Protein AF-A0A352V9V2-F1 (afdb_monomer_lite)

Foldseek 3Di:
DPDAAAEDLDQEEEAEEEQAPQEDDPVSLVNLQRYDCVNHNAYEYEYEDQPDDHDHQVVSQVSQVVVVDHHPYYYYQHDQDPFQCPNDPDPGPPCSVVCVDPVNVVVSVVVVVVVVVVCVVVVVVVPPDPDD

pLDDT: mean 80.98, std 16.59, range [30.22, 97.81]

Sequence (132 aa):
MKSKSVTTHAKTVGFVFPIYLTTLPKPVREFLRKIDLQSADYIFSVGTREGTFSFPEANVNYELKKKGKQLSASFLVNMIQNTPTGLKPGPADKNWLEKISPANVDRIMKSIAVQIYLTILQGLFFIKLPKI

Secondary structure (DSSP, 8-state):
-PPPPEE---SEEEEEEE-BTTB--HHHHHHHHHEE-TT-SEEEEEEEESS----HHHHHHHHHHTTT---SEEEEEE---S-TTTTSSS---TTHHHHS-HHHHHHHHHHHHHHHHHHHHHHHHHS-PPP-

Radius of gyration: 17.85 Å; chains: 1; bounding box: 35×40×56 Å

Structure (mmCIF, N/CA/C/O backbone):
data_AF-A0A352V9V2-F1
#
_entry.id   AF-A0A352V9V2-F1
#
loop_
_atom_site.group_PDB
_atom_site.id
_atom_site.type_symbol
_atom_site.label_atom_id
_atom_site.label_alt_id
_atom_site.label_comp_id
_atom_site.label_asym_id
_atom_site.label_entity_id
_atom_site.label_seq_id
_atom_site.pdbx_PDB_ins_code
_atom_site.Cartn_x
_atom_site.Cartn_y
_atom_site.Cartn_z
_atom_site.occupancy
_atom_site.B_iso_or_equiv
_atom_site.auth_seq_id
_atom_site.auth_comp_id
_atom_site.auth_asym_id
_atom_site.auth_atom_id
_atom_site.pdbx_PDB_model_num
ATOM 1 N N . MET A 1 1 ? -20.269 19.785 -1.652 1.00 42.06 1 MET A N 1
ATOM 2 C CA . MET A 1 1 ? -20.873 18.445 -1.858 1.00 42.06 1 MET A CA 1
ATOM 3 C C . MET A 1 1 ? -20.702 17.617 -0.592 1.00 42.06 1 MET A C 1
ATOM 5 O O . MET A 1 1 ? -19.567 17.431 -0.171 1.00 42.06 1 MET A O 1
ATOM 9 N N . LYS A 1 2 ? -21.789 17.131 0.025 1.00 45.47 2 LYS A N 1
ATOM 10 C CA . LYS A 1 2 ? -21.697 16.134 1.108 1.00 45.47 2 LYS A CA 1
ATOM 11 C C . LYS A 1 2 ? -21.095 14.852 0.524 1.00 45.47 2 LYS A C 1
ATOM 13 O O . LYS A 1 2 ? -21.622 14.312 -0.445 1.00 45.47 2 LYS A O 1
ATOM 18 N N . SER A 1 3 ? -19.955 14.409 1.046 1.00 59.81 3 SER A N 1
ATOM 19 C CA . SER A 1 3 ? -19.274 13.219 0.534 1.00 59.81 3 SER A CA 1
ATOM 20 C C . SER A 1 3 ? -20.022 11.972 1.015 1.00 59.81 3 SER A C 1
ATOM 22 O O . SER A 1 3 ? -20.144 11.779 2.223 1.00 59.81 3 SER A O 1
ATOM 24 N N . LYS A 1 4 ? -20.537 11.152 0.091 1.00 73.56 4 LYS A N 1
ATOM 25 C CA . LYS A 1 4 ? -21.181 9.866 0.402 1.00 73.56 4 LYS A CA 1
ATOM 26 C C . LYS A 1 4 ? -20.178 8.976 1.152 1.00 73.56 4 LYS A C 1
ATOM 28 O O . LYS A 1 4 ? -19.091 8.726 0.625 1.00 73.56 4 LYS A O 1
ATOM 33 N N . SER A 1 5 ? -20.511 8.567 2.376 1.00 83.31 5 SER A N 1
ATOM 34 C CA . SER A 1 5 ? -19.694 7.642 3.166 1.00 83.31 5 SER A CA 1
ATOM 35 C C . SER A 1 5 ? -19.721 6.249 2.539 1.00 83.31 5 SER A C 1
ATOM 37 O O . SER A 1 5 ? -20.712 5.849 1.925 1.00 83.31 5 SER A O 1
ATOM 39 N N . VAL A 1 6 ? -18.611 5.523 2.664 1.00 92.06 6 VAL A N 1
ATOM 40 C CA . VAL A 1 6 ? -18.503 4.119 2.248 1.00 92.06 6 VAL A CA 1
ATOM 41 C C . VAL A 1 6 ? -18.428 3.290 3.522 1.00 92.06 6 VAL A C 1
ATOM 43 O O . VAL A 1 6 ? -17.551 3.541 4.334 1.00 92.06 6 VAL A O 1
ATOM 46 N N . THR A 1 7 ? -19.307 2.316 3.721 1.00 93.12 7 THR A N 1
ATOM 47 C CA . THR A 1 7 ? -19.297 1.478 4.933 1.00 93.12 7 THR A CA 1
ATOM 48 C C . THR A 1 7 ? -18.965 0.040 4.566 1.00 93.12 7 THR A C 1
ATOM 50 O O . THR A 1 7 ? -19.400 -0.451 3.526 1.00 93.12 7 THR A O 1
ATOM 53 N N . THR A 1 8 ? -18.187 -0.633 5.412 1.00 92.44 8 THR A N 1
ATOM 54 C CA . THR A 1 8 ? -17.930 -2.072 5.312 1.00 92.44 8 THR A CA 1
ATOM 55 C C . THR A 1 8 ? -18.263 -2.769 6.628 1.00 92.44 8 THR A C 1
ATOM 57 O O . THR A 1 8 ? -18.141 -2.186 7.706 1.00 92.44 8 THR A O 1
ATOM 60 N N . HIS A 1 9 ? -18.663 -4.035 6.539 1.00 95.12 9 HIS A N 1
ATOM 61 C CA . HIS A 1 9 ? -18.839 -4.935 7.684 1.00 95.12 9 HIS A CA 1
ATOM 62 C C . HIS A 1 9 ? -17.742 -6.012 7.748 1.00 95.12 9 HIS A C 1
ATOM 64 O O . HIS A 1 9 ? -17.805 -6.914 8.580 1.00 95.12 9 HIS A O 1
ATOM 70 N N . ALA A 1 10 ? -16.745 -5.940 6.860 1.00 96.44 10 ALA A N 1
ATOM 71 C CA . ALA A 1 10 ? -15.657 -6.903 6.811 1.00 96.44 10 ALA A CA 1
ATOM 72 C C . ALA A 1 10 ? -14.732 -6.769 8.027 1.00 96.44 10 ALA A C 1
ATOM 74 O O . ALA A 1 10 ? -14.292 -5.672 8.371 1.00 96.44 10 ALA A O 1
ATOM 75 N N . LYS A 1 11 ? -14.365 -7.909 8.620 1.00 97.25 11 LYS A N 1
ATOM 76 C CA . LYS A 1 11 ? -13.374 -7.974 9.704 1.00 97.25 11 LYS A CA 1
ATOM 77 C C . LYS A 1 11 ? -11.942 -7.745 9.228 1.00 97.25 11 LYS A C 1
ATOM 79 O O . LYS A 1 11 ? -11.105 -7.271 9.992 1.00 97.25 11 LYS A O 1
ATOM 84 N N . THR A 1 12 ? -11.682 -8.018 7.953 1.00 97.50 12 THR A N 1
ATOM 85 C CA . THR A 1 12 ? -10.387 -7.815 7.307 1.00 97.50 12 THR A CA 1
ATOM 86 C C . THR A 1 12 ? -10.542 -6.883 6.114 1.00 97.50 12 THR A C 1
ATOM 88 O O . THR A 1 12 ? -11.384 -7.120 5.249 1.00 97.50 12 THR A O 1
ATOM 91 N N . VAL A 1 13 ? -9.722 -5.831 6.051 1.00 97.12 13 VAL A N 1
ATOM 92 C CA . VAL A 1 13 ? -9.737 -4.845 4.962 1.00 97.12 13 VAL A CA 1
ATOM 93 C C . VAL A 1 13 ? -8.329 -4.650 4.406 1.00 97.12 13 VAL A C 1
ATOM 95 O O . VAL A 1 13 ? -7.394 -4.344 5.142 1.00 97.12 13 VAL A O 1
ATOM 98 N N . GLY A 1 14 ? -8.190 -4.804 3.090 1.00 95.62 14 GLY A N 1
ATOM 99 C CA . GLY A 1 14 ? -6.943 -4.581 2.363 1.00 95.62 14 GLY A CA 1
ATOM 100 C C . GLY A 1 14 ? -7.025 -3.368 1.440 1.00 95.62 14 GLY A C 1
ATOM 101 O O . GLY A 1 14 ? -7.974 -3.241 0.668 1.00 95.62 14 GLY A O 1
ATOM 102 N N . PHE A 1 15 ? -6.013 -2.503 1.474 1.00 95.44 15 PHE A N 1
ATOM 103 C CA . PHE A 1 15 ? -5.842 -1.410 0.513 1.00 95.44 15 PHE A CA 1
ATOM 104 C C . PHE A 1 15 ? -4.742 -1.760 -0.488 1.00 95.44 15 PHE A C 1
ATOM 106 O O . PHE A 1 15 ? -3.567 -1.757 -0.131 1.00 95.44 15 PHE A O 1
ATOM 113 N N . VAL A 1 16 ? -5.111 -2.029 -1.741 1.00 94.06 16 VAL A N 1
ATOM 114 C CA . VAL A 1 16 ? -4.164 -2.360 -2.819 1.00 94.06 16 VAL A CA 1
ATOM 115 C C . VAL A 1 16 ? -4.092 -1.198 -3.801 1.00 94.06 16 VAL A C 1
ATOM 117 O O . VAL A 1 16 ? -5.122 -0.772 -4.323 1.00 94.06 16 VAL A O 1
ATOM 120 N N . PHE A 1 17 ? -2.899 -0.652 -4.037 1.00 91.81 17 PHE A N 1
ATOM 121 C CA . PHE A 1 17 ? -2.749 0.525 -4.892 1.00 91.81 17 PHE A CA 1
ATOM 122 C C . PHE A 1 17 ? -1.355 0.653 -5.520 1.00 91.81 17 PHE A C 1
ATOM 124 O O . PHE A 1 17 ? -0.362 0.243 -4.918 1.00 91.81 17 PHE A O 1
ATOM 131 N N . PRO A 1 18 ? -1.254 1.281 -6.705 1.00 89.44 18 PRO A N 1
ATOM 132 C CA . PRO A 1 18 ? 0.031 1.705 -7.240 1.00 89.44 18 PRO A CA 1
ATOM 133 C C . PRO A 1 18 ? 0.587 2.886 -6.445 1.00 89.44 18 PRO A C 1
ATOM 135 O O . PRO A 1 18 ? -0.152 3.780 -6.034 1.00 89.44 18 PRO A O 1
ATOM 138 N N . ILE A 1 19 ? 1.900 2.912 -6.245 1.00 87.38 19 ILE A N 1
ATOM 139 C CA . ILE A 1 19 ? 2.605 4.046 -5.648 1.00 87.38 19 ILE A CA 1
ATOM 140 C C . ILE A 1 19 ? 3.018 4.997 -6.766 1.00 87.38 19 ILE A C 1
ATOM 142 O O . ILE A 1 19 ? 3.751 4.615 -7.677 1.00 87.38 19 ILE A O 1
ATOM 146 N N . TYR A 1 20 ? 2.601 6.257 -6.661 1.00 76.50 20 TYR A N 1
ATOM 147 C CA . TYR A 1 20 ? 3.010 7.314 -7.584 1.00 76.50 20 TYR A CA 1
ATOM 148 C C . TYR A 1 20 ? 3.935 8.285 -6.869 1.00 76.50 20 TYR A C 1
ATOM 150 O O . TYR A 1 20 ? 3.560 8.839 -5.838 1.00 76.50 20 TYR A O 1
ATOM 158 N N . LEU A 1 21 ? 5.149 8.475 -7.402 1.00 72.31 21 LEU A N 1
ATOM 159 C CA . LEU A 1 21 ? 6.150 9.414 -6.875 1.00 72.31 21 LEU A CA 1
ATOM 160 C C . LEU A 1 21 ? 6.316 9.315 -5.348 1.00 72.31 21 LEU A C 1
ATOM 162 O O . LEU A 1 21 ? 6.372 10.326 -4.654 1.00 72.31 21 LEU A O 1
ATOM 166 N N . THR A 1 22 ? 6.371 8.085 -4.823 1.00 75.56 22 THR A N 1
ATOM 167 C CA . THR A 1 22 ? 6.538 7.743 -3.391 1.00 75.56 22 THR A CA 1
ATOM 168 C C . THR A 1 22 ? 5.324 7.971 -2.473 1.00 75.56 22 THR A C 1
ATOM 170 O O . THR A 1 22 ? 5.411 7.684 -1.278 1.00 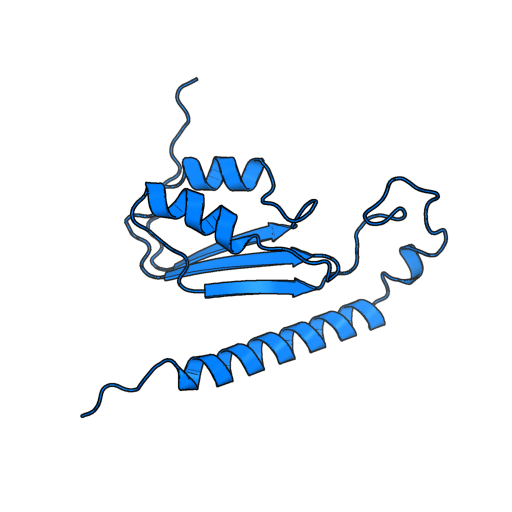75.56 22 THR A O 1
ATOM 173 N N . THR A 1 23 ? 4.177 8.417 -3.002 1.00 81.62 23 THR A N 1
ATOM 174 C CA . THR A 1 23 ? 2.981 8.758 -2.209 1.00 81.62 23 THR A CA 1
ATOM 175 C C . THR A 1 23 ? 1.722 7.980 -2.615 1.00 81.62 23 THR A C 1
ATOM 177 O O . THR A 1 23 ? 1.700 7.224 -3.588 1.00 81.62 23 THR A O 1
ATOM 180 N N . LEU A 1 24 ? 0.660 8.163 -1.824 1.00 88.69 24 LEU A N 1
ATOM 181 C CA . LEU A 1 24 ? -0.679 7.640 -2.088 1.00 88.69 24 LEU A CA 1
ATOM 182 C C . LEU A 1 24 ? -1.320 8.351 -3.289 1.00 88.69 24 LEU A C 1
ATOM 184 O O . LEU A 1 24 ? -1.414 9.585 -3.274 1.00 88.69 24 LEU A O 1
ATOM 188 N N . PRO A 1 25 ? -1.884 7.612 -4.261 1.00 90.62 25 PRO A N 1
ATOM 189 C CA . PRO A 1 25 ? -2.739 8.207 -5.278 1.00 90.62 25 PRO A CA 1
ATOM 190 C C . PRO A 1 25 ? -3.921 8.949 -4.644 1.00 90.62 25 PRO A C 1
ATOM 192 O O . PRO A 1 25 ? -4.541 8.468 -3.689 1.00 90.62 25 PRO A O 1
ATOM 195 N N . LYS A 1 26 ? -4.284 10.105 -5.214 1.00 91.94 26 LYS A N 1
ATOM 196 C CA . LYS A 1 26 ? -5.420 10.920 -4.748 1.00 91.94 26 LYS A CA 1
ATOM 197 C C . LYS A 1 26 ? -6.713 10.102 -4.563 1.00 91.94 26 LYS A C 1
ATOM 199 O O . LYS A 1 26 ? -7.333 10.270 -3.514 1.00 91.94 26 LYS A O 1
ATOM 204 N N . PRO A 1 27 ? -7.104 9.185 -5.476 1.00 93.06 27 PRO A N 1
ATOM 205 C CA . PRO A 1 27 ? -8.303 8.368 -5.280 1.00 93.06 27 PRO A CA 1
ATOM 206 C C . PRO A 1 27 ? -8.256 7.507 -4.012 1.00 93.06 27 PRO A C 1
ATOM 208 O O . PRO A 1 27 ? -9.252 7.413 -3.301 1.00 93.06 27 PRO A O 1
ATOM 211 N N . VAL A 1 28 ? -7.092 6.938 -3.683 1.00 94.25 28 VAL A N 1
ATOM 212 C CA . VAL A 1 28 ? -6.913 6.086 -2.497 1.00 94.25 28 VAL A CA 1
ATOM 213 C C . VAL A 1 28 ? -7.018 6.916 -1.223 1.00 94.25 28 VAL A C 1
ATOM 215 O O . VAL A 1 28 ? -7.711 6.525 -0.289 1.00 94.25 28 VAL A O 1
ATOM 218 N N . ARG A 1 29 ? -6.391 8.099 -1.195 1.00 93.75 29 ARG A N 1
ATOM 219 C CA . ARG A 1 29 ? -6.495 9.030 -0.061 1.00 93.75 29 ARG A CA 1
ATOM 220 C C . ARG A 1 29 ? -7.940 9.464 0.184 1.00 93.75 29 ARG A C 1
ATOM 222 O O . ARG A 1 29 ? -8.401 9.470 1.322 1.00 93.75 29 ARG A O 1
ATOM 229 N N . GLU A 1 30 ? -8.663 9.808 -0.877 1.00 94.50 30 GLU A N 1
ATOM 230 C CA . GLU A 1 30 ? -10.068 10.207 -0.779 1.00 94.50 30 GLU A CA 1
ATOM 231 C C . GLU A 1 30 ? -10.969 9.047 -0.348 1.00 94.50 30 GLU A C 1
ATOM 233 O O . GLU A 1 30 ? -11.898 9.245 0.434 1.00 94.50 30 GLU A O 1
ATOM 238 N N . PHE A 1 31 ? -10.675 7.826 -0.794 1.00 95.25 31 PHE A N 1
ATOM 239 C CA . PHE A 1 31 ? -11.374 6.631 -0.336 1.00 95.25 31 PHE A CA 1
ATOM 240 C C . PHE A 1 31 ? -11.121 6.354 1.150 1.00 95.25 31 PHE A C 1
ATOM 242 O O . PHE A 1 31 ? -12.077 6.196 1.907 1.00 95.25 31 PHE A O 1
ATOM 249 N N . LEU A 1 32 ? -9.857 6.400 1.591 1.00 95.19 32 LEU A N 1
ATOM 250 C CA . LEU A 1 32 ? -9.466 6.251 2.997 1.00 95.19 32 LEU A CA 1
ATOM 251 C C . LEU A 1 32 ? -10.190 7.247 3.905 1.00 95.19 32 LEU A C 1
ATOM 253 O O . LEU A 1 32 ? -10.563 6.895 5.015 1.00 95.19 32 LEU A O 1
ATOM 257 N N . ARG A 1 33 ? -10.437 8.477 3.444 1.00 94.38 33 ARG A N 1
ATOM 258 C CA . ARG A 1 33 ? -11.189 9.480 4.216 1.00 94.38 33 ARG A CA 1
ATOM 259 C C . ARG A 1 33 ? -12.672 9.137 4.344 1.00 94.38 33 ARG A C 1
ATOM 261 O O . ARG A 1 33 ? -13.250 9.367 5.406 1.00 94.38 33 ARG A O 1
ATOM 268 N N . LYS A 1 34 ? -13.272 8.567 3.298 1.00 94.88 34 LYS A N 1
ATOM 269 C CA . LYS A 1 34 ? -14.713 8.273 3.214 1.00 94.88 34 LYS A CA 1
ATOM 270 C C . LYS A 1 34 ? -15.118 6.938 3.824 1.00 94.88 34 LYS A C 1
ATOM 272 O O . LYS A 1 34 ? -16.275 6.810 4.220 1.00 94.88 34 LYS A O 1
ATOM 277 N N . ILE A 1 35 ? -14.210 5.964 3.862 1.00 95.69 35 ILE A N 1
ATOM 278 C CA . ILE A 1 35 ? -14.527 4.630 4.366 1.00 95.69 35 ILE A CA 1
ATOM 279 C C . ILE A 1 35 ? -14.690 4.628 5.892 1.00 95.69 35 ILE A C 1
ATOM 281 O O . ILE A 1 35 ? -13.899 5.229 6.629 1.00 95.69 35 ILE A O 1
ATOM 285 N N . ASP A 1 36 ? -15.737 3.962 6.356 1.00 95.25 36 ASP A N 1
ATOM 286 C CA . ASP A 1 36 ? -15.960 3.577 7.738 1.00 95.25 36 ASP A CA 1
ATOM 287 C C . ASP A 1 36 ? -15.381 2.176 7.971 1.00 95.25 36 ASP A C 1
ATOM 289 O O . ASP A 1 36 ? -15.745 1.217 7.293 1.00 95.25 36 ASP A O 1
ATOM 293 N N . LEU A 1 37 ? -14.452 2.095 8.922 1.00 95.88 37 LEU A N 1
ATOM 294 C CA . LEU A 1 37 ? -13.663 0.911 9.256 1.00 95.88 37 LEU A CA 1
ATOM 295 C C . LEU A 1 37 ? -13.943 0.427 10.685 1.00 95.88 37 LEU A C 1
ATOM 297 O O . LEU A 1 37 ? -13.134 -0.322 11.232 1.00 95.88 37 LEU A O 1
ATOM 301 N N . GLN A 1 38 ? -15.040 0.862 11.321 1.00 94.50 38 GLN A N 1
ATOM 302 C CA . GLN A 1 38 ? -15.355 0.475 12.704 1.00 94.50 38 GLN A CA 1
ATOM 303 C C . GLN A 1 38 ? -15.333 -1.048 12.896 1.00 94.50 38 GLN A C 1
ATOM 305 O O . GLN A 1 38 ? -14.698 -1.531 13.832 1.00 94.50 38 GLN A O 1
ATOM 310 N N . SER A 1 39 ? -15.928 -1.789 11.956 1.00 94.88 39 SER A N 1
ATOM 311 C CA . SER A 1 39 ? -16.037 -3.255 11.966 1.00 94.88 39 SER A CA 1
ATOM 312 C C . SER A 1 39 ? -14.726 -4.008 11.702 1.00 94.88 39 SER A C 1
ATOM 314 O O . SER A 1 39 ? -14.669 -5.208 11.978 1.00 94.88 39 SER A O 1
ATOM 316 N N . ALA A 1 40 ? -13.699 -3.333 11.175 1.00 97.06 40 ALA A N 1
ATOM 317 C CA . ALA A 1 40 ? -12.449 -3.957 10.762 1.00 97.06 40 ALA A CA 1
ATOM 318 C C . ALA A 1 40 ? -11.497 -4.158 11.950 1.00 97.06 40 ALA A C 1
ATOM 320 O O . ALA A 1 40 ? -11.142 -3.196 12.645 1.00 97.06 40 ALA A O 1
ATOM 321 N N . ASP A 1 41 ? -11.044 -5.399 12.115 1.00 96.19 41 ASP A N 1
ATOM 322 C CA . ASP A 1 41 ? -10.114 -5.846 13.156 1.00 96.19 41 ASP A CA 1
ATOM 323 C C . ASP A 1 41 ? -8.683 -5.977 12.606 1.00 96.19 41 ASP A C 1
ATOM 325 O O . ASP A 1 41 ? -7.710 -5.730 13.316 1.00 96.19 41 ASP A O 1
ATOM 329 N N . TYR A 1 42 ? -8.549 -6.309 11.317 1.00 96.38 42 TYR A N 1
ATOM 330 C CA . TYR A 1 42 ? -7.263 -6.430 10.633 1.00 96.38 42 TYR A CA 1
ATOM 331 C C . TYR A 1 42 ? -7.236 -5.575 9.367 1.00 96.38 42 TYR A C 1
ATOM 333 O O . TYR A 1 42 ? -8.052 -5.760 8.459 1.00 96.38 42 TYR A O 1
ATOM 341 N N . ILE A 1 43 ? -6.287 -4.644 9.288 1.00 97.81 43 ILE A N 1
ATOM 342 C CA . ILE A 1 43 ? -6.163 -3.721 8.156 1.00 97.81 43 ILE A CA 1
ATOM 343 C C . ILE A 1 43 ? -4.765 -3.850 7.569 1.00 97.81 43 ILE A C 1
ATOM 345 O O . ILE A 1 43 ? -3.781 -3.704 8.286 1.00 97.81 43 ILE A O 1
ATOM 349 N N . PHE A 1 44 ? -4.652 -4.076 6.266 1.00 95.88 44 PHE A N 1
ATOM 350 C CA . PHE A 1 44 ? -3.351 -4.137 5.604 1.00 95.88 44 PHE A CA 1
ATOM 351 C C . PHE A 1 44 ? -3.303 -3.286 4.339 1.00 95.88 44 PHE A C 1
ATOM 353 O O . PHE A 1 44 ? -4.333 -2.932 3.761 1.00 95.88 44 PHE A O 1
ATOM 360 N N . SER A 1 45 ? -2.093 -2.951 3.896 1.00 94.75 45 SER A N 1
ATOM 361 C CA . SER A 1 45 ? -1.871 -2.270 2.620 1.00 94.75 4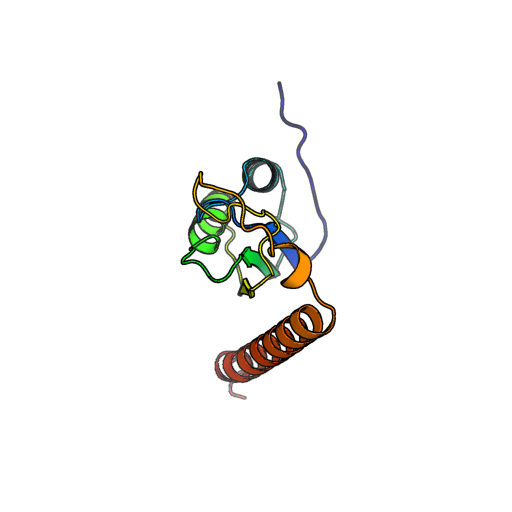5 SER A CA 1
ATOM 362 C C . SER A 1 45 ? -0.866 -3.001 1.745 1.00 94.75 45 SER A C 1
ATOM 364 O O . SER A 1 45 ? 0.132 -3.513 2.244 1.00 94.75 45 SER A O 1
ATOM 366 N N . VAL A 1 46 ? -1.101 -2.983 0.436 1.00 91.75 46 VAL A N 1
ATOM 367 C CA . VAL A 1 46 ? -0.190 -3.491 -0.591 1.00 91.75 46 VAL A CA 1
ATOM 368 C C . VAL A 1 46 ? 0.064 -2.376 -1.601 1.00 91.75 46 VAL A C 1
ATOM 370 O O . VAL A 1 46 ? -0.828 -1.992 -2.357 1.00 91.75 46 VAL A O 1
ATOM 373 N N . GLY A 1 47 ? 1.283 -1.844 -1.598 1.00 90.12 47 GLY A N 1
ATOM 374 C CA . GLY A 1 47 ? 1.727 -0.829 -2.548 1.00 90.12 47 GLY A CA 1
ATOM 375 C C . GLY A 1 47 ? 2.543 -1.450 -3.679 1.00 90.12 47 GLY A C 1
ATOM 376 O O . GLY A 1 47 ? 3.566 -2.077 -3.408 1.00 90.12 47 GLY A O 1
ATOM 377 N N . THR A 1 48 ? 2.139 -1.261 -4.937 1.00 88.38 48 THR A N 1
ATOM 378 C CA . THR A 1 48 ? 2.940 -1.694 -6.097 1.00 88.38 48 THR A CA 1
ATOM 379 C C . THR A 1 48 ? 3.866 -0.576 -6.586 1.00 88.38 48 THR A C 1
ATOM 381 O O . THR A 1 48 ? 3.472 0.591 -6.628 1.00 88.38 48 THR A O 1
ATOM 384 N N . ARG A 1 49 ? 5.119 -0.903 -6.933 1.00 85.88 49 ARG A N 1
ATOM 385 C CA . ARG A 1 49 ? 6.151 0.066 -7.371 1.00 85.88 49 ARG A CA 1
ATOM 386 C C . ARG A 1 49 ? 7.216 -0.573 -8.263 1.00 85.88 49 ARG A C 1
ATOM 388 O O . ARG A 1 49 ? 7.411 -1.775 -8.193 1.00 85.88 49 ARG A O 1
ATOM 395 N N . GLU A 1 50 ? 8.013 0.212 -8.982 1.00 80.75 50 GLU A N 1
ATOM 396 C CA . GLU A 1 50 ? 9.199 -0.279 -9.720 1.00 80.75 50 GLU A CA 1
ATOM 397 C C . GLU A 1 50 ? 10.440 -0.490 -8.814 1.00 80.75 50 GLU A C 1
ATOM 399 O O . GLU A 1 50 ? 11.583 -0.337 -9.223 1.00 80.75 50 GLU A O 1
ATOM 404 N N . GLY A 1 51 ? 10.263 -0.775 -7.522 1.00 76.06 51 GLY A N 1
ATOM 405 C CA . GLY A 1 51 ? 11.404 -0.925 -6.603 1.00 76.06 51 GLY A CA 1
ATOM 406 C C . GLY A 1 51 ? 12.023 0.380 -6.094 1.00 76.06 51 GLY A C 1
ATOM 407 O O . GLY A 1 51 ? 12.973 0.345 -5.314 1.00 76.06 51 GLY A O 1
ATOM 408 N N . THR A 1 52 ? 11.462 1.533 -6.443 1.00 75.69 52 THR A N 1
ATOM 409 C CA . THR A 1 52 ? 11.965 2.843 -6.009 1.00 75.69 52 THR A CA 1
ATOM 410 C C . THR A 1 52 ? 11.520 3.194 -4.603 1.00 75.69 52 THR A C 1
ATOM 412 O O . THR A 1 52 ? 10.352 2.996 -4.274 1.00 75.69 52 THR A O 1
ATOM 415 N N . PHE A 1 53 ? 12.422 3.756 -3.797 1.00 79.56 53 PHE A N 1
ATOM 416 C CA . PHE A 1 53 ? 12.179 4.169 -2.412 1.00 79.56 53 PHE A CA 1
ATOM 417 C C . PHE A 1 53 ? 10.793 4.796 -2.184 1.00 79.56 53 PHE A C 1
ATOM 419 O O . PHE A 1 53 ? 10.387 5.694 -2.915 1.00 79.56 53 PHE A O 1
ATOM 426 N N . SER A 1 54 ? 10.044 4.295 -1.200 1.00 78.94 54 SER A N 1
ATOM 427 C CA . SER A 1 54 ? 8.651 4.693 -0.981 1.00 78.94 54 SER A CA 1
ATOM 428 C C . SER A 1 54 ? 8.185 4.361 0.430 1.00 78.94 54 SER A C 1
ATOM 430 O O . SER A 1 54 ? 8.462 3.262 0.906 1.00 78.94 54 SER A O 1
ATOM 432 N N . PHE A 1 55 ? 7.383 5.244 1.030 1.00 80.44 55 PHE A N 1
ATOM 433 C CA . PHE A 1 55 ? 6.755 5.030 2.341 1.00 80.44 55 PHE A CA 1
ATOM 434 C C . PHE A 1 55 ? 5.238 5.263 2.281 1.00 80.44 55 PHE A C 1
ATOM 436 O O . PHE A 1 55 ? 4.710 6.213 2.876 1.00 80.44 55 PHE A O 1
ATOM 443 N N . PRO A 1 56 ? 4.491 4.427 1.539 1.00 82.94 56 PRO A N 1
ATOM 444 C CA . PRO A 1 56 ? 3.043 4.590 1.446 1.00 82.94 56 PRO A CA 1
ATOM 445 C C . PRO A 1 56 ? 2.360 4.340 2.797 1.00 82.94 56 PRO A C 1
ATOM 447 O O . PRO A 1 56 ? 1.350 4.971 3.097 1.00 82.94 56 PRO A O 1
ATOM 450 N N . GLU A 1 57 ? 2.934 3.480 3.639 1.00 88.94 57 GLU A N 1
ATOM 451 C CA . GLU A 1 57 ? 2.387 3.098 4.942 1.00 88.94 57 GLU A CA 1
ATOM 452 C C . GLU A 1 57 ? 2.234 4.277 5.898 1.00 88.94 57 GLU A C 1
ATOM 454 O O . GLU A 1 57 ? 1.212 4.386 6.570 1.00 88.94 57 GLU A O 1
ATOM 459 N N . ALA A 1 58 ? 3.193 5.209 5.911 1.00 90.44 58 ALA A N 1
ATOM 460 C CA . ALA A 1 58 ? 3.123 6.407 6.739 1.00 90.44 58 ALA A CA 1
ATOM 461 C C . ALA A 1 58 ? 1.924 7.275 6.332 1.00 90.44 58 ALA A C 1
ATOM 463 O O . ALA A 1 58 ? 1.185 7.771 7.181 1.00 90.44 58 ALA A O 1
ATOM 464 N N . ASN A 1 59 ? 1.682 7.391 5.023 1.00 91.44 59 ASN A N 1
ATOM 465 C CA . ASN A 1 59 ? 0.554 8.137 4.479 1.00 91.44 59 ASN A CA 1
ATOM 466 C C . ASN A 1 59 ? -0.792 7.450 4.759 1.00 91.44 59 ASN A C 1
ATOM 468 O O . ASN A 1 59 ? -1.766 8.134 5.072 1.00 91.44 59 ASN A O 1
ATOM 472 N N . VAL A 1 60 ? -0.858 6.116 4.669 1.00 94.44 60 VAL A N 1
ATOM 473 C CA . VAL A 1 60 ? -2.074 5.352 4.993 1.00 94.44 60 VAL A CA 1
ATOM 474 C C . VAL A 1 60 ? -2.372 5.449 6.487 1.00 94.44 60 VAL A C 1
ATOM 476 O O . VAL A 1 60 ? -3.473 5.842 6.865 1.00 94.44 60 VAL A O 1
ATOM 479 N N . ASN A 1 61 ? -1.380 5.184 7.341 1.00 95.94 61 ASN A N 1
ATOM 480 C CA . ASN A 1 61 ? -1.516 5.295 8.791 1.00 95.94 61 ASN A CA 1
ATOM 481 C C . ASN A 1 61 ? -1.895 6.709 9.230 1.00 95.94 61 ASN A C 1
ATOM 483 O O . ASN A 1 61 ? -2.673 6.859 10.166 1.00 95.94 61 ASN A O 1
ATOM 487 N N . TYR A 1 62 ? -1.404 7.748 8.554 1.00 95.19 62 TYR A N 1
ATOM 488 C CA . TYR A 1 62 ? -1.824 9.120 8.824 1.00 95.19 62 TYR A CA 1
ATOM 489 C C . TYR A 1 62 ? -3.337 9.321 8.628 1.00 95.19 62 TYR A C 1
ATOM 491 O O . TYR A 1 62 ? -3.981 9.947 9.469 1.00 95.19 62 TYR A O 1
ATOM 499 N N . GLU A 1 63 ? -3.931 8.779 7.559 1.00 95.44 63 GLU A N 1
ATOM 500 C CA . GLU A 1 63 ? -5.382 8.883 7.348 1.00 95.44 63 GLU A CA 1
ATOM 501 C C . GLU A 1 63 ? -6.172 7.931 8.271 1.00 95.44 63 GLU A C 1
ATOM 503 O O . GLU A 1 63 ? -7.240 8.309 8.753 1.00 95.44 63 GLU A O 1
ATOM 508 N N . LEU A 1 64 ? -5.646 6.739 8.588 1.00 96.31 64 LEU A N 1
ATOM 509 C CA . LEU A 1 64 ? -6.286 5.790 9.514 1.00 96.31 64 LEU A CA 1
ATOM 510 C C . LEU A 1 64 ? -6.297 6.283 10.969 1.00 96.31 64 LEU A C 1
ATOM 512 O O . LEU A 1 64 ? -7.302 6.115 11.662 1.00 96.31 64 LEU A O 1
ATOM 516 N N . LYS A 1 65 ? -5.229 6.951 11.427 1.00 96.88 65 LYS A N 1
ATOM 517 C CA . LYS A 1 65 ? -5.126 7.487 12.796 1.00 96.88 65 LYS A CA 1
ATOM 518 C C . LYS A 1 65 ? -6.233 8.488 13.113 1.00 96.88 65 LYS A C 1
ATOM 520 O O . LYS A 1 65 ? -6.747 8.490 14.226 1.00 96.88 65 LYS A O 1
ATOM 525 N N . LYS A 1 66 ? -6.679 9.269 12.123 1.00 95.25 66 LYS A N 1
ATOM 526 C CA . LYS A 1 66 ? -7.831 10.185 12.251 1.00 95.25 66 LYS A CA 1
ATOM 527 C C . LYS A 1 66 ? -9.146 9.464 12.575 1.00 95.25 66 LYS A C 1
ATOM 529 O O . LYS A 1 66 ? -10.112 10.110 12.960 1.00 95.25 66 LYS A O 1
ATOM 534 N N . LYS A 1 67 ? -9.186 8.142 12.394 1.00 93.88 67 LYS A N 1
ATOM 535 C CA . LYS A 1 67 ? -10.323 7.257 12.672 1.00 93.88 67 LYS A CA 1
ATOM 536 C C . LYS A 1 67 ? -10.056 6.310 13.850 1.00 93.88 67 LYS A C 1
ATOM 538 O O . LYS A 1 67 ? -10.811 5.362 14.034 1.00 93.88 67 LYS A O 1
ATOM 543 N N . GLY A 1 68 ? -8.973 6.513 14.608 1.00 95.75 68 GLY A N 1
ATOM 544 C CA . GLY A 1 68 ? -8.583 5.622 15.706 1.00 95.75 68 GLY A CA 1
ATOM 545 C C . GLY A 1 68 ? -8.135 4.227 15.252 1.00 95.75 68 GLY A C 1
ATOM 546 O O . GLY A 1 68 ? -8.212 3.279 16.027 1.00 95.75 68 GLY A O 1
ATOM 547 N N . LYS A 1 69 ? -7.698 4.077 13.995 1.00 96.19 69 LYS A N 1
ATOM 548 C CA . LYS A 1 69 ? -7.230 2.807 13.416 1.00 96.19 69 LYS A CA 1
ATOM 549 C C . LYS A 1 69 ? -5.773 2.927 12.951 1.00 96.19 69 LYS A C 1
ATOM 551 O O . LYS A 1 69 ? -5.243 4.026 12.791 1.00 96.19 69 LYS A O 1
ATOM 556 N N . GLN A 1 70 ? -5.138 1.788 12.691 1.00 97.00 70 GLN A N 1
ATOM 557 C CA . GLN A 1 70 ? -3.800 1.691 12.101 1.00 97.00 70 GLN A CA 1
ATOM 558 C C . GLN A 1 70 ? -3.689 0.430 11.239 1.00 97.00 70 GLN A C 1
ATOM 560 O O . GLN A 1 70 ? -4.505 -0.483 11.368 1.00 97.00 70 GLN A O 1
ATOM 565 N N . LEU A 1 71 ? -2.683 0.377 10.371 1.00 96.62 71 LEU A N 1
ATOM 566 C CA . LEU A 1 71 ? -2.325 -0.833 9.642 1.00 96.62 71 LEU A CA 1
ATOM 567 C C . LEU A 1 71 ? -1.791 -1.896 10.609 1.00 96.62 71 LEU A C 1
ATOM 569 O O . LEU A 1 71 ? -0.895 -1.633 11.407 1.00 96.62 71 LEU A O 1
ATOM 573 N N . SER A 1 72 ? -2.320 -3.106 10.487 1.00 96.00 72 SER A N 1
ATOM 574 C CA . SER A 1 72 ? -1.788 -4.336 11.071 1.00 96.00 72 SER A CA 1
ATOM 575 C C . SER A 1 72 ? -0.580 -4.853 10.283 1.00 96.00 72 SER A C 1
ATOM 577 O O . SER A 1 72 ? 0.312 -5.461 10.864 1.00 96.00 72 SER A O 1
ATOM 579 N N . ALA A 1 73 ? -0.547 -4.615 8.967 1.00 91.06 73 ALA A N 1
ATOM 580 C CA . ALA A 1 73 ? 0.563 -4.989 8.092 1.00 91.06 73 ALA A CA 1
ATOM 581 C C . ALA A 1 73 ? 0.665 -4.078 6.856 1.00 91.06 73 ALA A C 1
ATOM 583 O O . ALA A 1 73 ? -0.315 -3.466 6.424 1.00 91.06 73 ALA A O 1
ATOM 584 N N . SER A 1 74 ? 1.854 -4.009 6.264 1.00 90.81 74 SER A N 1
ATOM 585 C CA . SER A 1 74 ? 2.141 -3.229 5.060 1.00 90.81 74 SER A CA 1
ATOM 586 C C . SER A 1 74 ? 3.135 -3.982 4.184 1.00 90.81 74 SER A C 1
ATOM 588 O O . SER A 1 74 ? 4.125 -4.513 4.683 1.00 90.81 74 SER A O 1
ATOM 590 N N . PHE A 1 75 ? 2.867 -4.031 2.881 1.00 87.44 75 PHE A N 1
ATOM 591 C CA . PHE A 1 75 ? 3.676 -4.758 1.913 1.00 87.44 75 PHE A CA 1
ATOM 592 C C . PHE A 1 75 ? 3.994 -3.876 0.709 1.00 87.44 75 PHE A C 1
ATOM 594 O O . PHE A 1 75 ? 3.129 -3.167 0.187 1.00 87.44 75 PHE A O 1
ATOM 601 N N . LEU A 1 76 ? 5.236 -3.964 0.237 1.00 86.19 76 LEU A N 1
ATOM 602 C CA . LEU A 1 76 ? 5.669 -3.383 -1.028 1.00 86.19 76 LEU A CA 1
ATOM 603 C C . LEU A 1 76 ? 5.909 -4.500 -2.034 1.00 86.19 76 LEU A C 1
ATOM 605 O O . LEU A 1 76 ? 6.678 -5.423 -1.782 1.00 86.19 76 LEU A O 1
ATOM 609 N N . VAL A 1 77 ? 5.255 -4.387 -3.183 1.00 85.62 77 VAL A N 1
ATOM 610 C CA . VAL A 1 77 ? 5.359 -5.345 -4.278 1.00 85.62 77 VAL A CA 1
ATOM 611 C C . VAL A 1 77 ? 6.065 -4.671 -5.443 1.00 85.62 77 VAL A C 1
ATOM 613 O O . VAL A 1 77 ? 5.587 -3.671 -5.986 1.00 85.62 77 VAL A O 1
ATOM 616 N N . ASN A 1 78 ? 7.218 -5.214 -5.827 1.00 84.31 78 ASN A N 1
ATOM 617 C CA . ASN A 1 78 ? 7.918 -4.743 -7.012 1.00 84.31 78 ASN A CA 1
ATOM 618 C C . ASN A 1 78 ? 7.175 -5.232 -8.263 1.00 84.31 78 ASN A C 1
ATOM 620 O O . ASN A 1 78 ? 6.891 -6.416 -8.389 1.00 84.31 78 ASN A O 1
ATOM 624 N N . MET A 1 79 ? 6.869 -4.316 -9.174 1.00 79.38 79 MET A N 1
ATOM 625 C CA . MET A 1 79 ? 6.205 -4.556 -10.453 1.00 79.38 79 MET A CA 1
ATOM 626 C C . MET A 1 79 ? 7.010 -3.910 -11.578 1.00 79.38 79 MET A C 1
ATOM 628 O O . MET A 1 79 ? 7.734 -2.939 -11.353 1.00 79.38 79 MET A O 1
ATOM 632 N N . ILE A 1 80 ? 6.859 -4.429 -12.798 1.00 77.56 80 ILE A N 1
ATOM 633 C CA . ILE A 1 80 ? 7.440 -3.809 -13.996 1.00 77.56 80 ILE A CA 1
ATOM 634 C C . ILE A 1 80 ? 6.791 -2.437 -14.189 1.00 77.56 80 ILE A C 1
ATOM 636 O O . ILE A 1 80 ? 5.571 -2.297 -14.081 1.00 77.56 80 ILE A O 1
ATOM 640 N N . GLN A 1 81 ? 7.603 -1.418 -14.462 1.00 73.56 81 GLN A N 1
ATOM 641 C CA . GLN A 1 81 ? 7.114 -0.071 -14.724 1.00 73.56 81 GLN A CA 1
ATOM 642 C C . GLN A 1 81 ? 6.219 -0.049 -15.957 1.00 73.56 81 GLN A C 1
ATOM 644 O O . GLN A 1 81 ? 6.599 -0.581 -16.994 1.00 73.56 81 GLN A O 1
ATOM 649 N N . ASN A 1 82 ? 5.051 0.592 -15.853 1.00 75.88 82 ASN A N 1
ATOM 650 C CA . ASN A 1 82 ? 4.079 0.646 -16.944 1.00 75.88 82 ASN A CA 1
ATOM 651 C C . ASN A 1 82 ? 4.306 1.820 -17.931 1.00 75.88 82 ASN A C 1
ATOM 653 O O . ASN A 1 82 ? 3.409 2.139 -18.708 1.00 75.88 82 ASN A O 1
ATOM 657 N N . THR A 1 83 ? 5.460 2.495 -17.864 1.00 75.38 83 THR A N 1
ATOM 658 C CA . THR A 1 83 ? 5.768 3.675 -18.683 1.00 75.38 83 THR A CA 1
ATOM 659 C C . THR A 1 83 ? 7.126 3.551 -19.377 1.00 75.38 83 THR A C 1
ATOM 661 O O . THR A 1 83 ? 8.112 3.199 -18.722 1.00 75.38 83 THR A O 1
ATOM 664 N N . PRO A 1 84 ? 7.215 3.913 -20.670 1.00 74.38 84 PRO A N 1
ATOM 665 C CA . PRO A 1 84 ? 8.470 3.886 -21.405 1.00 74.38 84 PRO A CA 1
ATOM 666 C C . PRO A 1 84 ? 9.460 4.968 -20.959 1.00 74.38 84 PRO A C 1
ATOM 668 O O . PRO A 1 84 ? 10.653 4.823 -21.183 1.00 74.38 84 PRO A O 1
ATOM 671 N N . THR A 1 85 ? 9.021 6.045 -20.304 1.00 75.25 85 THR A N 1
ATOM 672 C CA . THR A 1 85 ? 9.921 7.117 -19.818 1.00 75.25 85 THR A CA 1
ATOM 673 C C . THR A 1 85 ? 10.441 6.866 -18.403 1.00 75.25 85 THR A C 1
ATOM 675 O O . THR A 1 85 ? 11.284 7.591 -17.882 1.00 75.25 85 THR A O 1
ATOM 678 N N . GLY A 1 86 ? 9.905 5.850 -17.746 1.00 73.50 86 GLY A N 1
ATOM 679 C CA . GLY A 1 86 ? 10.125 5.598 -16.341 1.00 73.50 86 GLY A CA 1
ATOM 680 C C . GLY A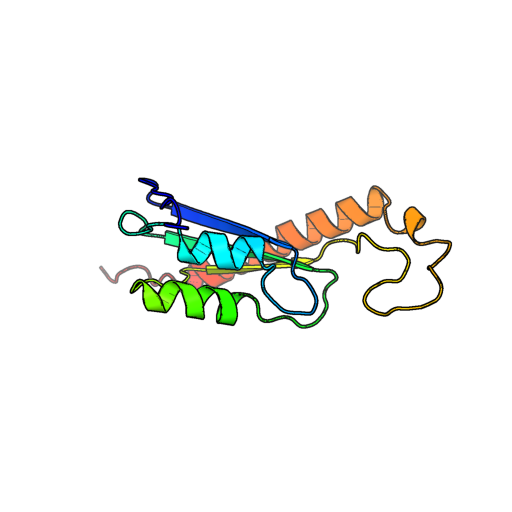 1 86 ? 9.682 6.716 -15.394 1.00 73.50 86 GLY A C 1
ATOM 681 O O . GLY A 1 86 ? 8.710 7.422 -15.663 1.00 73.50 86 GLY A O 1
ATOM 682 N N . LEU A 1 87 ? 10.391 6.883 -14.272 1.00 64.88 87 LEU A N 1
ATOM 683 C CA . LEU A 1 87 ? 10.054 7.870 -13.233 1.00 64.88 87 LEU A CA 1
ATOM 684 C C . LEU A 1 87 ? 10.342 9.333 -13.599 1.00 64.88 87 LEU A C 1
ATOM 686 O O . LEU A 1 87 ? 9.953 10.231 -12.850 1.00 64.88 87 LEU A O 1
ATOM 690 N N . LYS A 1 88 ? 11.065 9.593 -14.691 1.00 66.62 88 LYS A N 1
ATOM 691 C CA . LYS A 1 88 ? 11.485 10.944 -15.077 1.00 66.62 88 LYS A CA 1
ATOM 692 C C . LYS A 1 88 ? 10.920 11.291 -16.454 1.00 66.62 88 LYS A C 1
ATOM 694 O O . LYS A 1 88 ? 10.917 10.434 -17.332 1.00 66.62 88 LYS A O 1
ATOM 699 N N . PRO A 1 89 ? 10.482 12.540 -16.686 1.00 66.19 89 PRO A N 1
ATOM 700 C CA . PRO A 1 89 ? 10.272 13.022 -18.043 1.00 66.19 89 PRO A CA 1
ATOM 701 C C . PRO A 1 89 ? 11.593 12.891 -18.808 1.00 66.19 89 PRO A C 1
ATOM 703 O O . PRO A 1 89 ? 12.623 13.396 -18.363 1.00 66.19 89 PRO A O 1
ATOM 706 N N . GLY A 1 90 ? 11.579 12.170 -19.921 1.00 76.00 90 GLY A N 1
ATOM 707 C CA . GLY A 1 90 ? 12.775 11.866 -20.692 1.00 76.00 90 GLY A CA 1
ATOM 708 C C . GLY A 1 90 ? 12.431 11.112 -21.972 1.00 76.00 90 GLY A C 1
ATOM 709 O O . GLY A 1 90 ? 11.266 10.753 -22.173 1.00 76.00 90 GLY A O 1
ATOM 710 N N . PRO A 1 91 ? 13.415 10.884 -22.856 1.00 79.06 91 PRO A N 1
ATOM 711 C CA . PRO A 1 91 ? 13.202 10.056 -24.031 1.00 79.06 91 PRO A CA 1
ATOM 712 C C . PRO A 1 91 ? 12.723 8.668 -23.598 1.00 79.06 91 PRO A C 1
ATOM 714 O O . PRO A 1 91 ? 13.307 8.045 -22.712 1.00 79.06 91 PRO A O 1
ATOM 717 N N . ALA A 1 92 ? 11.639 8.214 -24.221 1.00 80.56 92 ALA A N 1
ATOM 718 C CA . ALA A 1 92 ? 11.098 6.881 -24.019 1.00 80.56 92 ALA A CA 1
ATOM 719 C C . ALA A 1 92 ? 12.168 5.820 -24.317 1.00 80.56 92 ALA A C 1
ATOM 721 O O . ALA A 1 92 ? 12.807 5.849 -25.372 1.00 80.56 92 ALA A O 1
ATOM 722 N N . ASP A 1 93 ? 12.330 4.867 -23.405 1.00 82.31 93 ASP A N 1
ATOM 723 C CA . ASP A 1 93 ? 13.046 3.630 -23.665 1.00 82.31 93 ASP A CA 1
ATOM 724 C C . ASP A 1 93 ? 12.315 2.869 -24.776 1.00 82.31 93 ASP A C 1
ATOM 726 O O . ASP A 1 93 ? 11.205 2.363 -24.594 1.00 82.31 93 ASP A O 1
ATOM 730 N N . LYS A 1 94 ? 12.949 2.810 -25.949 1.00 83.56 94 LYS A N 1
ATOM 731 C CA . LYS A 1 94 ? 12.402 2.159 -27.145 1.00 83.56 94 LYS A CA 1
ATOM 732 C C . LYS A 1 94 ? 12.202 0.655 -26.951 1.00 83.56 94 LYS A C 1
ATOM 734 O O . LYS A 1 94 ? 11.344 0.079 -27.610 1.00 83.56 94 LYS A O 1
ATOM 739 N N . ASN A 1 95 ? 12.925 0.051 -26.008 1.00 84.38 95 ASN A N 1
ATOM 740 C CA . ASN A 1 95 ? 12.872 -1.378 -25.712 1.00 84.38 95 ASN A CA 1
ATOM 741 C C . ASN A 1 95 ? 12.024 -1.665 -24.461 1.00 84.38 95 ASN A C 1
ATOM 743 O O . ASN A 1 95 ? 12.038 -2.773 -23.928 1.00 84.38 95 ASN A O 1
ATOM 747 N N . TRP A 1 96 ? 11.266 -0.682 -23.963 1.00 80.75 96 TRP A N 1
ATOM 748 C CA . TRP A 1 96 ? 10.475 -0.819 -22.742 1.00 80.75 96 TRP A CA 1
ATOM 749 C C . TRP A 1 96 ? 9.483 -1.995 -22.788 1.00 80.75 96 TRP A C 1
ATOM 751 O O . TRP A 1 96 ? 9.312 -2.692 -21.788 1.00 80.75 96 TRP A O 1
ATOM 761 N N . LEU A 1 97 ? 8.887 -2.271 -23.952 1.00 81.50 97 LEU A N 1
ATOM 762 C CA . LEU A 1 97 ? 7.979 -3.409 -24.128 1.00 81.50 97 LEU A CA 1
ATOM 763 C C . LEU A 1 97 ? 8.681 -4.760 -23.939 1.00 81.50 97 LEU A C 1
ATOM 765 O O . LEU A 1 97 ? 8.089 -5.669 -23.368 1.00 81.50 97 LEU A O 1
ATOM 769 N N . GLU A 1 98 ? 9.950 -4.886 -24.331 1.00 84.31 98 GLU A N 1
ATOM 770 C CA . GLU A 1 98 ? 10.726 -6.126 -24.162 1.00 84.31 98 GLU A CA 1
ATOM 771 C C . GLU A 1 98 ? 10.958 -6.455 -22.681 1.00 84.31 98 GLU A C 1
ATOM 773 O O . GLU A 1 98 ? 11.120 -7.615 -22.294 1.00 84.31 98 GLU A O 1
ATOM 778 N N . LYS A 1 99 ? 10.919 -5.431 -21.818 1.00 79.00 99 LYS A N 1
ATOM 779 C CA . LYS A 1 99 ? 10.983 -5.614 -20.366 1.00 79.00 99 LYS A CA 1
ATOM 780 C C . LYS A 1 99 ? 9.710 -6.268 -19.832 1.00 79.00 99 LYS A C 1
ATOM 782 O O . LYS A 1 99 ? 9.803 -7.012 -18.856 1.00 79.00 99 LYS A O 1
ATOM 787 N N . ILE A 1 100 ? 8.560 -6.068 -20.479 1.00 82.31 100 ILE A N 1
ATOM 788 C CA . ILE A 1 100 ? 7.286 -6.732 -20.164 1.00 82.31 100 ILE A CA 1
ATOM 789 C C . ILE A 1 100 ? 7.227 -8.083 -20.893 1.00 82.31 100 ILE A C 1
ATOM 791 O O . ILE A 1 100 ? 6.449 -8.293 -21.819 1.00 82.31 100 ILE A O 1
ATOM 795 N N . SER A 1 101 ? 8.077 -9.018 -20.470 1.00 84.38 101 SER A N 1
ATOM 796 C CA . SER A 1 101 ? 8.096 -10.387 -20.992 1.00 84.38 101 SER A CA 1
ATOM 797 C C . SER A 1 101 ? 7.529 -11.381 -19.973 1.00 84.38 101 SER A C 1
ATOM 799 O O . SER A 1 101 ? 7.668 -11.150 -18.766 1.00 84.38 101 SER A O 1
ATOM 801 N N . PRO A 1 102 ? 6.948 -12.517 -20.412 1.00 86.94 102 PRO A N 1
ATOM 802 C CA . PRO A 1 102 ? 6.486 -13.570 -19.505 1.00 86.94 102 PRO A CA 1
ATOM 803 C C . PRO A 1 102 ? 7.565 -14.008 -18.508 1.00 86.94 102 PRO A C 1
ATOM 805 O O . PRO A 1 102 ? 7.309 -14.073 -17.313 1.00 86.94 102 PRO A O 1
ATOM 808 N N . ALA A 1 103 ? 8.812 -14.167 -18.965 1.00 87.88 103 ALA A N 1
ATOM 809 C CA . ALA A 1 103 ? 9.935 -14.532 -18.102 1.00 87.88 103 ALA A CA 1
ATOM 810 C C . ALA A 1 103 ? 10.205 -13.499 -16.990 1.00 87.88 103 ALA A C 1
ATOM 812 O O . ALA A 1 103 ? 10.505 -13.862 -15.849 1.00 87.88 103 ALA A O 1
ATOM 813 N N . ASN A 1 104 ? 10.089 -12.202 -17.295 1.00 83.00 104 ASN A N 1
ATOM 814 C CA . ASN A 1 104 ? 10.251 -11.144 -16.299 1.00 83.00 104 ASN A CA 1
ATOM 815 C C . ASN A 1 104 ? 9.078 -11.090 -15.318 1.00 83.00 104 ASN A C 1
ATOM 817 O O . ASN A 1 104 ? 9.308 -10.896 -14.122 1.00 83.00 104 ASN A O 1
ATOM 821 N N . VAL A 1 105 ? 7.852 -11.296 -15.804 1.00 81.50 105 VAL A N 1
ATOM 822 C CA . VAL A 1 105 ? 6.656 -11.406 -14.961 1.00 81.50 105 VAL A CA 1
ATOM 823 C C . VAL A 1 105 ? 6.794 -12.594 -14.011 1.00 81.50 105 VAL A C 1
ATOM 825 O O . VAL A 1 105 ? 6.676 -12.410 -12.804 1.00 81.50 105 VAL A O 1
ATOM 828 N N . ASP A 1 106 ? 7.159 -13.773 -14.509 1.00 85.75 106 ASP A N 1
ATOM 829 C CA . ASP A 1 106 ? 7.347 -14.980 -13.698 1.00 85.75 106 ASP A CA 1
ATOM 830 C C . ASP A 1 106 ? 8.437 -14.801 -12.641 1.00 85.75 106 ASP A C 1
ATOM 832 O O . ASP A 1 106 ? 8.282 -15.219 -11.491 1.00 85.75 106 ASP A O 1
ATOM 836 N N . ARG A 1 107 ? 9.544 -14.142 -13.001 1.00 84.50 107 ARG A N 1
ATOM 837 C CA . ARG A 1 107 ? 10.614 -13.803 -12.056 1.00 84.50 107 ARG A CA 1
ATOM 838 C C . ARG A 1 107 ? 10.104 -12.903 -10.931 1.00 84.50 107 ARG A C 1
ATOM 840 O O . ARG A 1 107 ? 10.421 -13.147 -9.767 1.00 84.50 107 ARG A O 1
ATOM 847 N N . ILE A 1 108 ? 9.305 -11.891 -11.262 1.00 79.94 108 ILE A N 1
ATOM 848 C CA . ILE A 1 108 ? 8.693 -11.001 -10.272 1.00 79.94 108 ILE A CA 1
ATOM 849 C C . ILE A 1 108 ? 7.709 -11.777 -9.398 1.00 79.94 108 ILE A C 1
ATOM 851 O O . ILE A 1 108 ? 7.819 -11.707 -8.176 1.00 79.94 108 ILE A O 1
ATOM 855 N N . MET A 1 109 ? 6.830 -12.585 -9.989 1.00 79.38 109 MET A N 1
ATOM 856 C CA . MET A 1 109 ? 5.875 -13.420 -9.256 1.00 79.38 109 MET A CA 1
ATOM 857 C C . MET A 1 109 ? 6.576 -14.363 -8.271 1.00 79.38 109 MET A C 1
ATOM 859 O O . MET A 1 109 ? 6.174 -14.446 -7.110 1.00 79.38 109 MET A O 1
ATOM 863 N N . LYS A 1 110 ? 7.681 -14.999 -8.680 1.00 83.12 110 LYS A N 1
ATOM 864 C CA . LYS A 1 110 ? 8.522 -15.810 -7.785 1.00 83.12 110 LYS A CA 1
ATOM 865 C C . LYS A 1 110 ? 9.124 -14.978 -6.654 1.00 83.12 110 LYS A C 1
ATOM 867 O O . LYS A 1 110 ? 9.079 -15.403 -5.505 1.00 83.12 110 LYS A O 1
ATOM 872 N N . SER A 1 111 ? 9.645 -13.786 -6.951 1.00 75.50 111 SER A N 1
ATOM 873 C CA . SER A 1 111 ? 10.205 -12.896 -5.922 1.00 75.50 111 SER A CA 1
ATOM 874 C C . SER A 1 111 ? 9.155 -12.447 -4.899 1.00 75.50 111 SER A C 1
ATOM 876 O O . SER A 1 111 ? 9.441 -12.406 -3.706 1.00 75.50 111 SER A O 1
ATOM 878 N N . ILE A 1 112 ? 7.922 -12.194 -5.348 1.00 73.31 112 ILE A N 1
ATOM 879 C CA . ILE A 1 112 ? 6.788 -11.845 -4.488 1.00 73.31 112 ILE A CA 1
ATOM 880 C C . ILE A 1 112 ? 6.419 -13.032 -3.602 1.00 73.31 112 ILE A C 1
ATOM 882 O O . ILE A 1 112 ? 6.266 -12.857 -2.398 1.00 73.31 112 ILE A O 1
ATOM 886 N N . ALA A 1 113 ? 6.322 -14.238 -4.168 1.00 74.94 113 ALA A N 1
ATOM 887 C CA . ALA A 1 113 ? 6.026 -15.447 -3.405 1.00 74.94 113 ALA A CA 1
ATOM 888 C C . ALA A 1 113 ? 7.078 -15.703 -2.312 1.00 74.94 113 ALA A C 1
ATOM 890 O O . ALA A 1 113 ? 6.720 -15.975 -1.167 1.00 74.94 113 ALA A O 1
ATOM 891 N N . VAL A 1 114 ? 8.366 -15.535 -2.635 1.00 75.06 114 VAL A N 1
ATOM 892 C CA . VAL A 1 114 ? 9.467 -15.635 -1.664 1.00 75.06 114 VAL A CA 1
ATOM 893 C C . VAL A 1 114 ? 9.357 -14.550 -0.593 1.00 75.06 114 VAL A C 1
ATOM 895 O O . VAL A 1 114 ? 9.472 -14.859 0.589 1.00 75.06 114 VAL A O 1
ATOM 898 N N . GLN A 1 115 ? 9.091 -13.298 -0.973 1.00 66.88 115 GLN A N 1
ATOM 899 C CA . GLN A 1 115 ? 8.941 -12.200 -0.017 1.00 66.88 115 GLN A CA 1
ATOM 900 C C . GLN A 1 115 ? 7.760 -12.434 0.932 1.00 66.88 115 GLN A C 1
ATOM 902 O O . GLN A 1 115 ? 7.910 -12.256 2.136 1.00 66.88 115 GLN A O 1
ATOM 907 N N . ILE A 1 116 ? 6.611 -12.881 0.414 1.00 68.19 116 ILE A N 1
ATOM 908 C CA . ILE A 1 116 ? 5.437 -13.241 1.219 1.00 68.19 116 ILE A CA 1
ATOM 909 C C . ILE A 1 116 ? 5.789 -14.376 2.183 1.00 68.19 116 ILE A C 1
ATOM 911 O O . ILE A 1 116 ? 5.518 -14.263 3.374 1.00 68.19 116 ILE A O 1
ATOM 915 N N . TYR A 1 117 ? 6.434 -15.438 1.696 1.00 70.94 117 TYR A N 1
ATOM 916 C CA . TYR A 1 117 ? 6.843 -16.574 2.519 1.00 70.94 117 TYR A CA 1
ATOM 917 C C . TYR A 1 117 ? 7.805 -16.163 3.643 1.00 70.94 117 TYR A C 1
ATOM 919 O O . TYR A 1 117 ? 7.589 -16.515 4.801 1.00 70.94 117 TYR A O 1
ATOM 927 N N . LEU A 1 118 ? 8.822 -15.355 3.331 1.00 67.75 118 LEU A N 1
ATOM 928 C CA . LEU A 1 118 ? 9.759 -14.826 4.322 1.00 67.75 118 LEU A CA 1
ATOM 929 C C . LEU A 1 118 ? 9.065 -13.913 5.333 1.00 67.75 118 LEU A C 1
ATOM 931 O O . LEU A 1 118 ? 9.340 -14.021 6.523 1.00 67.75 118 LEU A O 1
ATOM 935 N N . THR A 1 119 ? 8.140 -13.054 4.900 1.00 61.84 119 THR A N 1
ATOM 936 C CA . THR A 1 119 ? 7.379 -12.195 5.815 1.00 61.84 119 THR A CA 1
ATOM 937 C C . THR A 1 119 ? 6.422 -13.001 6.697 1.00 61.84 119 THR A C 1
ATOM 939 O O . THR A 1 119 ? 6.270 -12.661 7.866 1.00 61.84 119 THR A O 1
ATOM 942 N N . ILE A 1 120 ? 5.834 -14.096 6.203 1.00 65.31 120 ILE A N 1
ATOM 943 C CA . ILE A 1 120 ? 5.046 -15.026 7.027 1.00 65.31 120 ILE A CA 1
ATOM 944 C C . ILE A 1 120 ? 5.943 -15.728 8.049 1.00 65.31 120 ILE A C 1
ATOM 946 O O . ILE A 1 120 ? 5.588 -15.765 9.221 1.00 65.31 120 ILE A O 1
ATOM 950 N N . LEU A 1 121 ? 7.116 -16.231 7.649 1.00 66.50 121 LEU A N 1
ATOM 951 C CA . LEU A 1 121 ? 8.067 -16.865 8.568 1.00 66.50 121 LEU A CA 1
ATOM 952 C C . LEU A 1 121 ? 8.572 -15.892 9.639 1.00 66.50 121 LEU A C 1
ATOM 954 O O . LEU A 1 121 ? 8.582 -16.222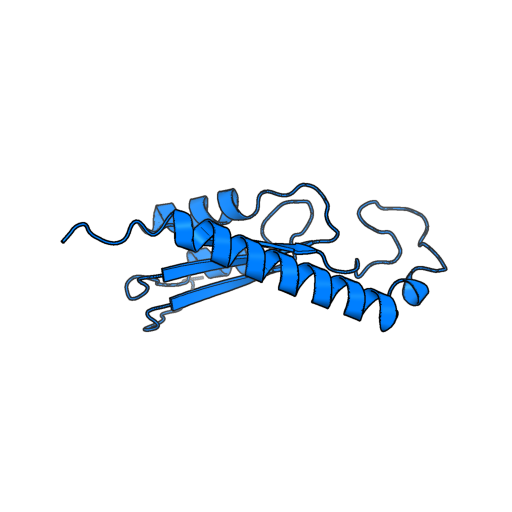 10.820 1.00 66.50 121 LEU A O 1
ATOM 958 N N . GLN A 1 122 ? 8.954 -14.678 9.242 1.00 57.81 122 GLN A N 1
ATOM 959 C CA . GLN A 1 122 ? 9.395 -13.629 10.164 1.00 57.81 122 GLN A CA 1
ATOM 960 C C . GLN A 1 122 ? 8.240 -13.134 11.051 1.00 57.81 122 GLN A C 1
ATOM 962 O O . GLN A 1 122 ? 8.447 -12.854 12.228 1.00 57.81 122 GLN A O 1
ATOM 967 N N . GLY A 1 123 ? 7.013 -13.088 10.523 1.00 49.62 123 GLY A N 1
ATOM 968 C CA . GLY A 1 123 ? 5.789 -12.785 11.266 1.00 49.62 123 GLY A CA 1
ATOM 969 C C . GLY A 1 123 ? 5.383 -13.887 12.250 1.00 49.62 123 GLY A C 1
ATOM 970 O O . GLY A 1 123 ? 4.902 -13.571 13.337 1.00 49.62 123 GLY A O 1
ATOM 971 N N . LEU A 1 124 ? 5.658 -15.159 11.940 1.00 39.97 124 LEU A N 1
ATOM 972 C CA . LEU A 1 124 ? 5.488 -16.290 12.861 1.00 39.97 124 LEU A CA 1
ATOM 973 C C . LEU A 1 124 ? 6.388 -16.161 14.100 1.00 39.97 124 LEU A C 1
ATOM 975 O O . LEU A 1 124 ? 6.009 -16.616 15.173 1.00 39.97 124 LEU A O 1
ATOM 979 N N . PHE A 1 125 ? 7.543 -15.497 13.982 1.00 34.94 125 PHE A N 1
ATOM 980 C CA . PHE A 1 125 ? 8.414 -15.194 15.124 1.00 34.94 125 PHE A CA 1
ATOM 981 C C . PHE A 1 125 ? 7.936 -13.999 15.970 1.00 34.94 125 PHE A C 1
ATOM 983 O O . PHE A 1 125 ? 8.317 -13.895 17.136 1.00 34.94 125 PHE A O 1
ATOM 990 N N . PHE A 1 126 ? 7.089 -13.115 15.428 1.00 35.94 126 PHE A N 1
ATOM 991 C CA . PHE A 1 126 ? 6.533 -11.965 16.159 1.00 35.94 126 PHE A CA 1
ATOM 992 C C . PHE A 1 126 ? 5.129 -12.200 16.728 1.00 35.94 126 PHE A C 1
ATOM 994 O O . PHE A 1 126 ? 4.742 -11.514 17.677 1.00 35.94 126 PHE A O 1
ATOM 1001 N N . ILE A 1 127 ? 4.392 -13.208 16.251 1.00 35.94 127 ILE A N 1
ATOM 1002 C CA . ILE A 1 127 ? 3.243 -13.752 16.982 1.00 35.94 127 ILE A CA 1
ATOM 1003 C C . ILE A 1 127 ? 3.805 -14.665 18.075 1.00 35.94 127 ILE A C 1
ATOM 1005 O O . ILE A 1 127 ? 3.874 -15.883 17.933 1.00 35.94 127 ILE A O 1
ATOM 1009 N N . LYS A 1 128 ? 4.247 -14.056 19.183 1.00 30.22 128 LYS A N 1
ATOM 1010 C CA . LYS A 1 128 ? 4.465 -14.768 20.446 1.00 30.22 128 LYS A CA 1
ATOM 1011 C C . LYS A 1 128 ? 3.218 -15.612 20.716 1.00 30.22 128 LYS A C 1
ATOM 1013 O O . LYS A 1 128 ? 2.150 -15.060 20.977 1.00 30.22 128 LYS A O 1
ATOM 1018 N N . LEU A 1 129 ? 3.370 -16.933 20.660 1.00 32.22 129 LEU A N 1
ATOM 1019 C CA . LEU A 1 129 ? 2.405 -17.857 21.242 1.00 32.22 129 LEU A CA 1
ATOM 1020 C C . LEU A 1 129 ? 2.154 -17.408 22.693 1.00 32.22 129 LEU A C 1
ATOM 1022 O O . LEU A 1 129 ? 3.128 -17.105 23.400 1.00 32.22 129 LEU A O 1
ATOM 1026 N N . PRO A 1 130 ? 0.891 -17.301 23.143 1.00 31.59 130 PRO A N 1
ATOM 1027 C CA . PRO A 1 130 ? 0.614 -17.041 24.545 1.00 31.59 130 PRO A CA 1
ATOM 1028 C C . PRO A 1 130 ? 1.279 -18.149 25.362 1.00 31.59 130 PRO A C 1
ATOM 1030 O O . PRO A 1 130 ? 1.138 -19.331 25.050 1.00 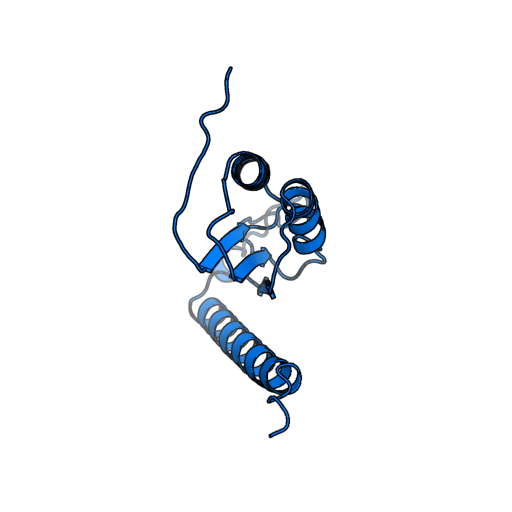31.59 130 PRO A O 1
ATOM 1033 N N . LYS A 1 131 ? 2.060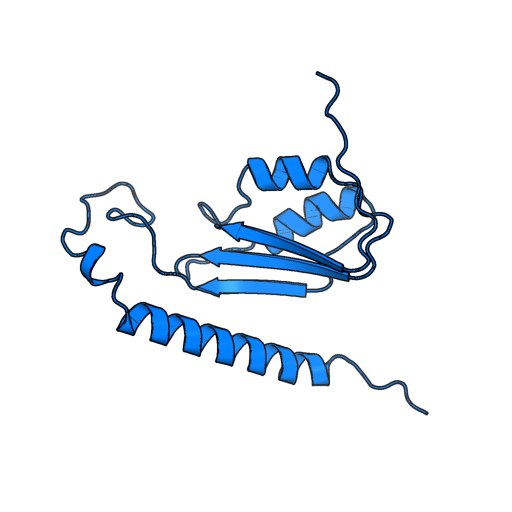 -17.751 26.370 1.00 38.12 131 LYS A N 1
ATOM 1034 C CA . LYS A 1 131 ? 2.576 -18.694 27.359 1.00 38.12 131 LYS A CA 1
ATOM 1035 C C . LYS A 1 131 ? 1.364 -19.330 28.042 1.00 38.12 131 LYS A C 1
ATOM 1037 O O . LYS A 1 131 ? 0.559 -18.598 28.616 1.00 38.12 131 LYS A O 1
ATOM 1042 N N . ILE A 1 132 ? 1.239 -20.647 27.897 1.00 47.09 132 ILE A N 1
ATOM 1043 C CA . ILE A 1 132 ? 0.417 -21.498 28.765 1.00 47.09 132 ILE A CA 1
ATOM 1044 C C . ILE A 1 132 ? 1.123 -21.578 30.118 1.00 47.09 132 ILE A C 1
ATOM 1046 O O . ILE A 1 132 ? 2.377 -21.659 30.104 1.00 47.09 132 ILE A O 1
#